Protein AF-A0A1M6ML22-F1 (afdb_monomer)

Nearest PDB structures (foldseek):
  6u8t-assembly1_A  TM=3.035E-01  e=8.653E+00  Pasteurella multocida subsp. multocida str. Pm70

Sequence (42 aa):
MALVGQNKITIDEFYKLRQKSDALLEFIDGLVYMSPSPSTKH

Solvent-accessible surface area (backbone atoms only — not comparable to full-atom values): 2912 Å² total; per-residue (Å²): 133,86,82,78,68,90,73,64,49,51,72,70,54,47,53,58,50,53,74,76,40,97,65,59,70,44,81,54,98,40,41,81,45,71,62,73,80,85,52,97,77,120

Radius of gyration: 12.16 Å; Cα contacts (8 Å, |Δi|>4): 31; chains: 1; bounding box: 26×20×32 Å

Mean predicted aligned error: 7.63 Å

InterPro domains:
  IPR012296 Nuclease, putative, TT1808 [G3DSA:3.90.1570.10] (4-42)

Organism: NCBI:txid1121302

Structure (mmCIF, N/CA/C/O backbone):
data_AF-A0A1M6ML22-F1
#
_entry.id   AF-A0A1M6ML22-F1
#
loop_
_atom_site.group_PDB
_atom_site.id
_atom_site.type_symbol
_atom_site.label_atom_id
_atom_site.label_alt_id
_atom_site.label_comp_id
_atom_site.label_asym_id
_atom_site.label_entity_id
_atom_site.label_seq_id
_atom_site.pdbx_PDB_ins_code
_atom_site.Cartn_x
_atom_site.Cartn_y
_atom_site.Cartn_z
_atom_site.occupancy
_atom_site.B_iso_or_equiv
_atom_site.auth_seq_id
_atom_site.auth_comp_id
_atom_site.auth_asym_id
_atom_site.auth_atom_id
_atom_site.pdbx_PDB_model_num
ATOM 1 N N . MET A 1 1 ? 18.731 -3.537 8.655 1.00 39.09 1 MET A N 1
ATOM 2 C CA . MET A 1 1 ? 17.717 -2.512 8.980 1.00 39.09 1 MET A CA 1
ATOM 3 C C . MET A 1 1 ? 16.704 -3.119 9.938 1.00 39.09 1 MET A C 1
ATOM 5 O O . MET A 1 1 ? 16.200 -4.193 9.639 1.00 39.09 1 MET A O 1
ATOM 9 N N . ALA A 1 2 ? 16.449 -2.497 11.091 1.00 38.34 2 ALA A N 1
ATOM 10 C CA . ALA A 1 2 ? 15.405 -2.951 12.008 1.00 38.34 2 ALA A CA 1
ATOM 11 C C . ALA A 1 2 ? 14.045 -2.443 11.505 1.00 38.34 2 ALA A C 1
ATOM 13 O O . ALA A 1 2 ? 13.849 -1.233 11.393 1.00 38.34 2 ALA A O 1
ATOM 14 N N . LEU A 1 3 ? 13.130 -3.357 11.172 1.00 54.59 3 LEU A N 1
ATOM 15 C CA . LEU A 1 3 ? 11.743 -3.020 10.859 1.00 54.59 3 LEU A CA 1
ATOM 16 C C . LEU A 1 3 ? 11.050 -2.710 12.195 1.00 54.59 3 LEU A C 1
ATOM 18 O O . LEU A 1 3 ? 10.611 -3.612 12.907 1.00 54.59 3 LEU A O 1
ATOM 22 N N . VAL A 1 4 ? 11.082 -1.439 12.597 1.00 50.50 4 VAL A N 1
ATOM 23 C CA . VAL A 1 4 ? 10.441 -0.946 13.822 1.00 50.50 4 VAL A CA 1
ATOM 24 C C . VAL A 1 4 ? 8.952 -1.266 13.742 1.00 50.50 4 VAL A C 1
ATOM 26 O O . VAL A 1 4 ? 8.274 -0.697 12.899 1.00 50.50 4 VAL A O 1
ATOM 29 N N . GLY A 1 5 ? 8.500 -2.188 14.602 1.00 53.62 5 GLY A N 1
ATOM 30 C CA . GLY A 1 5 ? 7.106 -2.477 14.9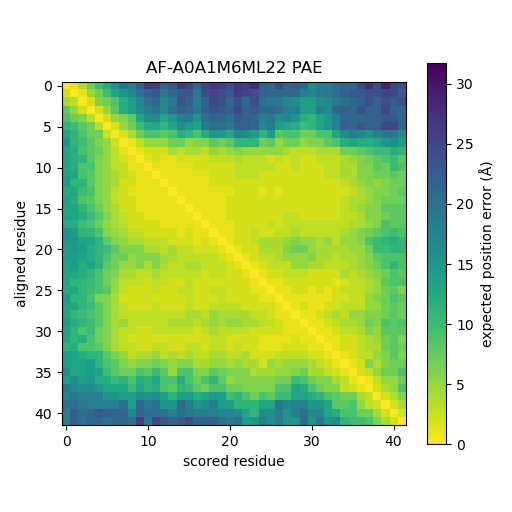55 1.00 53.62 5 GLY A CA 1
ATOM 31 C C . GLY A 1 5 ? 6.149 -2.631 13.776 1.00 53.62 5 GLY A C 1
ATOM 32 O O . GLY A 1 5 ? 5.738 -1.640 13.186 1.00 53.62 5 GLY A O 1
ATOM 33 N N . GLN A 1 6 ? 5.716 -3.860 13.481 1.00 61.38 6 GLN A N 1
ATOM 34 C CA . GLN A 1 6 ? 4.607 -4.123 12.557 1.00 61.38 6 GLN A CA 1
ATOM 35 C C . GLN A 1 6 ? 3.291 -3.523 13.093 1.00 61.38 6 GLN A C 1
ATOM 37 O O . GLN A 1 6 ? 2.402 -4.244 13.544 1.0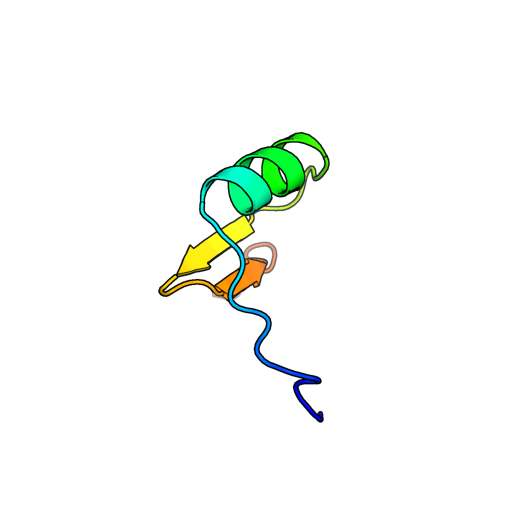0 61.38 6 GLN A O 1
ATOM 42 N N . ASN A 1 7 ? 3.143 -2.201 13.045 1.00 66.19 7 ASN A N 1
ATOM 43 C CA . ASN A 1 7 ? 1.841 -1.564 13.070 1.00 66.19 7 ASN A CA 1
ATOM 44 C C . ASN A 1 7 ? 1.200 -1.909 11.733 1.00 66.19 7 ASN A C 1
ATOM 46 O O . ASN A 1 7 ? 1.456 -1.262 10.719 1.00 66.19 7 ASN A O 1
ATOM 50 N N . LYS A 1 8 ? 0.430 -3.000 11.736 1.00 76.19 8 LYS A N 1
ATOM 51 C CA . LYS A 1 8 ? -0.445 -3.348 10.623 1.00 76.19 8 LYS A CA 1
ATOM 52 C C . LYS A 1 8 ? -1.377 -2.167 10.417 1.00 76.19 8 LYS A C 1
ATOM 54 O O . LYS A 1 8 ? -2.135 -1.822 11.321 1.00 76.19 8 LYS A O 1
ATOM 59 N N . ILE A 1 9 ? -1.272 -1.532 9.263 1.00 86.81 9 ILE A N 1
ATOM 60 C CA . ILE A 1 9 ? -2.133 -0.410 8.923 1.00 86.81 9 ILE A CA 1
ATOM 61 C C . ILE A 1 9 ? -3.443 -0.942 8.346 1.00 86.81 9 ILE A C 1
ATOM 63 O O . ILE A 1 9 ? -3.486 -1.981 7.680 1.00 86.81 9 ILE A O 1
ATOM 67 N N . THR A 1 10 ? -4.530 -0.241 8.630 1.00 90.00 10 THR A N 1
ATOM 68 C CA . THR A 1 10 ? -5.843 -0.575 8.075 1.00 90.00 10 THR A CA 1
ATOM 69 C C . THR A 1 10 ? -5.951 -0.129 6.618 1.00 90.00 10 THR A C 1
ATOM 71 O O . THR A 1 10 ? -5.221 0.751 6.155 1.00 90.00 10 THR A O 1
ATOM 74 N N . ILE A 1 11 ? -6.900 -0.707 5.879 1.00 89.75 11 ILE A N 1
ATOM 75 C CA . ILE A 1 11 ? -7.146 -0.315 4.486 1.00 89.75 11 ILE A CA 1
ATOM 76 C C . ILE A 1 11 ? -7.567 1.163 4.369 1.00 89.75 11 ILE 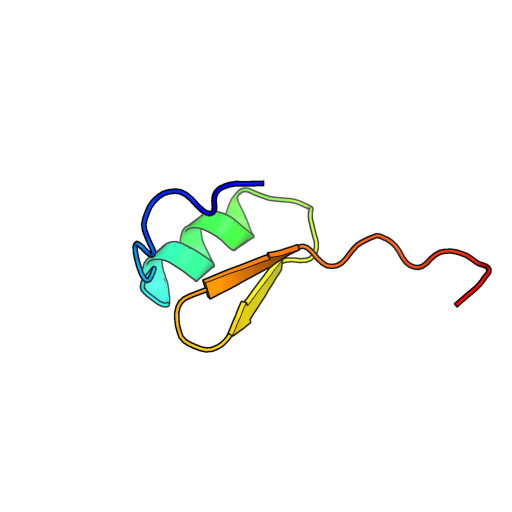A C 1
ATOM 78 O O . ILE A 1 11 ? -7.176 1.853 3.429 1.00 89.75 11 ILE A O 1
ATOM 82 N N . ASP A 1 12 ? -8.298 1.691 5.353 1.00 92.06 12 ASP A N 1
ATOM 83 C CA . ASP A 1 12 ? -8.686 3.103 5.399 1.00 92.06 12 ASP A CA 1
ATOM 84 C C . ASP A 1 12 ? -7.483 4.036 5.585 1.00 92.06 12 ASP A C 1
ATOM 86 O O . ASP A 1 12 ? -7.390 5.091 4.950 1.00 92.06 12 ASP A O 1
ATOM 90 N N . GLU A 1 13 ? -6.534 3.655 6.443 1.00 91.06 13 GLU A N 1
ATOM 91 C CA . GLU A 1 13 ? -5.279 4.390 6.617 1.00 91.06 13 GLU A CA 1
ATOM 92 C C . GLU A 1 13 ? -4.422 4.338 5.354 1.00 91.06 13 GLU A C 1
ATOM 94 O O . GLU A 1 13 ? -3.863 5.365 4.960 1.00 91.06 13 GLU A O 1
ATOM 99 N N . PHE A 1 14 ? -4.385 3.188 4.675 1.00 92.31 14 PHE A N 1
ATOM 100 C CA . PHE A 1 14 ? -3.734 3.059 3.376 1.00 92.31 14 PHE A CA 1
ATOM 101 C C . PHE A 1 14 ? -4.312 4.040 2.350 1.00 92.31 14 PHE A C 1
ATOM 103 O O . PHE A 1 14 ? -3.549 4.755 1.701 1.00 92.31 14 PHE A O 1
ATOM 110 N N . TYR A 1 15 ? -5.640 4.142 2.222 1.00 92.25 15 TYR A N 1
ATOM 111 C CA . TYR A 1 15 ? -6.253 5.077 1.272 1.00 92.25 15 TYR A CA 1
ATOM 112 C C . TYR A 1 15 ? -5.914 6.539 1.583 1.00 92.25 15 TYR A C 1
ATOM 114 O O . TYR A 1 15 ? -5.620 7.309 0.667 1.00 92.25 15 TYR A O 1
ATOM 122 N N . LYS A 1 16 ? -5.882 6.921 2.866 1.00 93.19 16 LYS A N 1
ATOM 123 C CA . LYS A 1 16 ? -5.457 8.268 3.286 1.00 93.19 16 LYS A CA 1
ATOM 124 C C . LYS A 1 16 ? -3.985 8.538 2.973 1.00 93.19 16 LYS A C 1
ATOM 126 O O . LYS A 1 16 ? -3.645 9.655 2.589 1.00 93.19 16 LYS A O 1
ATOM 131 N N . LEU A 1 17 ? -3.116 7.542 3.147 1.00 89.81 17 LEU A N 1
ATOM 132 C CA . LEU A 1 17 ? -1.693 7.626 2.801 1.00 89.81 17 LEU A CA 1
ATOM 133 C C . LEU A 1 17 ? -1.494 7.762 1.290 1.00 89.81 17 LEU A C 1
ATOM 135 O O . LEU A 1 17 ? -0.777 8.656 0.849 1.00 89.81 17 LEU A O 1
ATOM 139 N N . ARG A 1 18 ? -2.189 6.934 0.506 1.00 89.25 18 ARG A N 1
ATOM 140 C CA . ARG A 1 18 ? -2.158 6.950 -0.960 1.00 89.25 18 ARG A CA 1
ATOM 141 C C . ARG A 1 18 ? -2.601 8.292 -1.538 1.00 89.25 18 ARG A C 1
ATOM 143 O O . ARG A 1 18 ? -2.014 8.748 -2.503 1.00 89.25 18 ARG A O 1
ATOM 150 N N . GLN A 1 19 ? -3.600 8.947 -0.949 1.00 91.12 19 GLN A N 1
ATOM 151 C CA . GLN A 1 19 ? -4.036 10.276 -1.402 1.00 91.12 19 GLN A CA 1
ATOM 152 C C . GLN A 1 19 ? -3.007 11.386 -1.146 1.00 91.12 19 GLN A C 1
ATOM 154 O O . GLN A 1 19 ? -3.037 12.408 -1.821 1.00 91.12 19 GLN A O 1
ATOM 159 N N . LYS A 1 20 ? -2.124 11.217 -0.155 1.00 91.12 20 LYS A N 1
ATOM 160 C CA . LYS A 1 20 ? -1.121 12.222 0.236 1.00 91.12 20 LYS A CA 1
ATOM 161 C C . LYS A 1 20 ? 0.237 12.024 -0.435 1.00 91.12 20 LYS A C 1
ATOM 163 O O . LYS A 1 20 ? 1.142 12.815 -0.187 1.00 91.12 20 LYS A O 1
ATOM 168 N N . SER A 1 21 ? 0.406 10.955 -1.207 1.00 85.75 21 SER A N 1
ATOM 169 C CA . SER A 1 21 ? 1.685 10.566 -1.787 1.00 85.75 21 SER A CA 1
ATOM 170 C C . SER A 1 21 ? 1.552 10.395 -3.292 1.00 85.75 21 SER A C 1
ATOM 172 O O . SER A 1 21 ? 0.678 9.675 -3.759 1.00 85.75 21 SER A O 1
ATOM 174 N N . ASP A 1 22 ? 2.469 11.002 -4.040 1.00 86.00 22 ASP A N 1
ATOM 175 C CA . ASP A 1 22 ? 2.597 10.795 -5.487 1.00 86.00 22 ASP A CA 1
ATOM 176 C C . ASP A 1 22 ? 3.363 9.503 -5.838 1.00 86.00 22 ASP A C 1
ATOM 17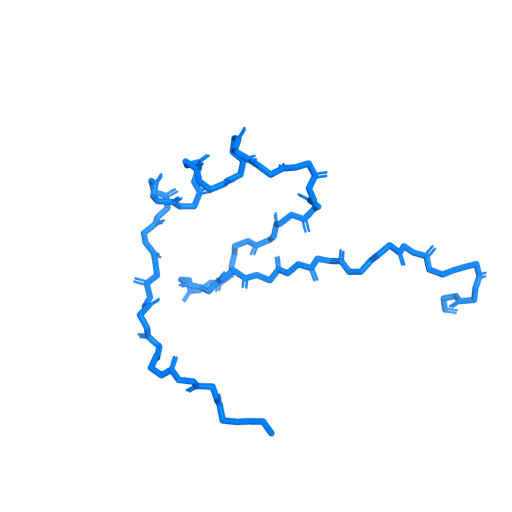8 O O . ASP A 1 22 ? 3.545 9.177 -7.011 1.00 86.00 22 ASP A O 1
ATOM 182 N N . ALA A 1 23 ? 3.845 8.763 -4.832 1.00 84.94 23 ALA A N 1
ATOM 183 C CA . ALA A 1 23 ? 4.573 7.515 -5.026 1.00 84.94 23 ALA A CA 1
ATOM 184 C C . ALA A 1 23 ? 3.627 6.331 -5.277 1.00 84.94 23 ALA A C 1
ATOM 186 O O . ALA A 1 23 ? 2.500 6.278 -4.778 1.00 84.94 23 ALA A O 1
ATOM 187 N N . LEU A 1 24 ? 4.113 5.327 -6.013 1.00 87.50 24 LEU A N 1
ATOM 188 C CA . LEU A 1 24 ? 3.367 4.091 -6.229 1.00 87.50 24 LEU A CA 1
ATOM 189 C C . LEU A 1 24 ? 3.424 3.223 -4.962 1.00 87.50 24 LEU A C 1
ATOM 191 O O . LEU A 1 24 ? 4.434 2.576 -4.682 1.00 87.50 24 LEU A O 1
ATOM 195 N N . LEU A 1 25 ? 2.340 3.252 -4.184 1.00 90.56 25 LEU A N 1
ATOM 196 C CA . LEU A 1 25 ? 2.195 2.487 -2.945 1.00 90.56 25 LEU A CA 1
ATOM 197 C C . LEU A 1 25 ? 1.345 1.226 -3.149 1.00 90.56 25 LEU A C 1
ATOM 199 O O . LEU A 1 25 ? 0.257 1.277 -3.735 1.00 90.56 25 LEU A O 1
ATOM 203 N N . GLU A 1 26 ? 1.811 0.121 -2.578 1.00 88.50 26 GLU A N 1
ATOM 204 C CA . GLU A 1 26 ? 1.177 -1.196 -2.595 1.00 88.50 26 GLU A CA 1
ATOM 205 C C . GLU A 1 26 ? 0.799 -1.618 -1.178 1.00 88.50 26 GLU A C 1
ATOM 207 O O . GLU A 1 26 ? 1.590 -1.467 -0.250 1.00 88.50 26 GLU A O 1
ATOM 212 N N . PHE A 1 27 ? -0.411 -2.150 -1.011 1.00 90.69 27 PHE A N 1
ATOM 213 C CA . PHE A 1 27 ? -0.904 -2.658 0.265 1.00 90.69 27 PHE A CA 1
ATOM 214 C C . PHE A 1 27 ? -1.001 -4.179 0.214 1.00 90.69 27 PHE A C 1
ATOM 216 O O . PHE A 1 27 ? -1.777 -4.714 -0.578 1.00 90.69 27 PHE A O 1
ATOM 223 N N . ILE A 1 28 ? -0.223 -4.864 1.051 1.00 89.75 28 ILE A N 1
ATOM 224 C CA . ILE A 1 28 ? -0.141 -6.329 1.084 1.00 89.75 28 ILE A CA 1
ATOM 225 C C . ILE A 1 28 ? -0.148 -6.775 2.548 1.00 89.75 28 ILE A C 1
ATOM 227 O O . ILE A 1 28 ? 0.722 -6.382 3.319 1.00 89.75 28 ILE A O 1
ATOM 231 N N . ASP A 1 29 ? -1.150 -7.560 2.949 1.00 86.31 29 ASP A N 1
ATOM 232 C CA . ASP A 1 29 ? -1.285 -8.150 4.294 1.00 86.31 29 ASP A CA 1
ATOM 233 C C . ASP A 1 29 ? -1.166 -7.167 5.480 1.00 86.31 29 ASP A C 1
ATOM 235 O O . ASP A 1 29 ? -0.673 -7.507 6.560 1.00 86.31 29 ASP A O 1
ATOM 239 N N . GLY A 1 30 ? -1.647 -5.930 5.309 1.00 86.00 30 GLY A N 1
ATOM 240 C CA . GLY A 1 30 ? -1.557 -4.888 6.343 1.00 86.00 30 GLY A CA 1
ATOM 241 C C . GLY A 1 30 ? -0.233 -4.121 6.347 1.00 86.00 30 GLY A C 1
ATOM 242 O O . GLY A 1 30 ? 0.012 -3.334 7.262 1.00 86.00 30 GLY A O 1
ATOM 243 N N . LEU A 1 31 ? 0.619 -4.341 5.346 1.00 87.38 31 LEU A N 1
ATOM 244 C CA . LEU A 1 31 ? 1.880 -3.639 5.136 1.00 87.38 31 LEU A CA 1
ATOM 245 C C . LEU A 1 31 ? 1.785 -2.747 3.897 1.00 87.38 31 LEU A C 1
ATOM 247 O O . LEU A 1 31 ? 1.095 -3.078 2.933 1.00 87.38 31 LEU A O 1
ATOM 251 N N . VAL A 1 32 ? 2.501 -1.622 3.926 1.00 88.31 32 VAL A N 1
ATOM 252 C CA . VAL A 1 32 ? 2.640 -0.729 2.770 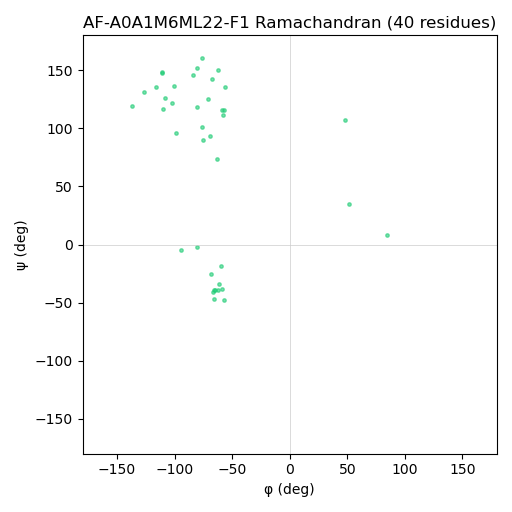1.00 88.31 32 VAL A CA 1
ATOM 253 C C . VAL A 1 32 ? 4.048 -0.840 2.225 1.00 88.31 32 VAL A C 1
ATOM 255 O O . VAL A 1 32 ? 5.017 -0.626 2.953 1.00 88.31 32 VAL A O 1
ATOM 258 N N . TYR A 1 33 ? 4.145 -1.117 0.934 1.00 87.56 33 TYR A N 1
ATOM 259 C CA . TYR A 1 33 ? 5.385 -1.111 0.178 1.00 87.56 33 TYR A CA 1
ATOM 260 C C . TYR A 1 33 ? 5.372 0.049 -0.809 1.00 87.56 33 TYR A C 1
ATOM 262 O O . TYR A 1 33 ? 4.324 0.435 -1.324 1.00 87.56 33 TYR A O 1
ATOM 270 N N . MET A 1 34 ? 6.544 0.617 -1.071 1.00 88.44 34 MET A N 1
ATOM 271 C CA . MET A 1 34 ? 6.728 1.577 -2.152 1.00 88.44 34 MET A CA 1
ATOM 272 C C . MET A 1 34 ? 7.390 0.843 -3.309 1.00 88.44 34 MET A C 1
ATOM 274 O O . MET A 1 34 ? 8.489 0.309 -3.136 1.00 88.44 34 MET A O 1
ATOM 278 N N . SER A 1 35 ? 6.747 0.826 -4.475 1.00 83.25 35 SER A N 1
ATOM 279 C CA . SER A 1 35 ? 7.407 0.310 -5.667 1.00 83.25 35 SER A CA 1
ATOM 280 C C . SER A 1 35 ? 8.487 1.307 -6.081 1.00 83.25 35 SER A C 1
ATOM 282 O O . SER A 1 35 ?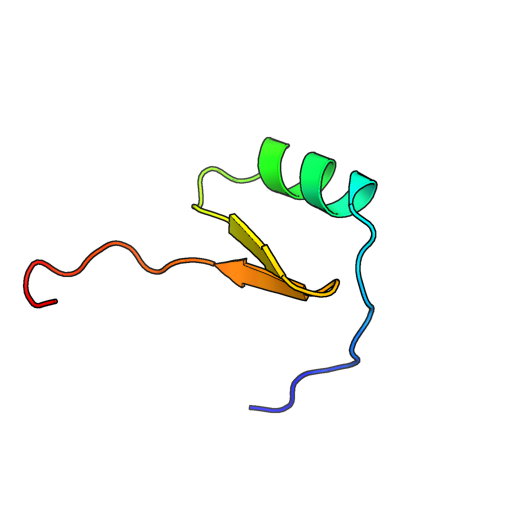 8.183 2.490 -6.278 1.00 83.25 35 SER A O 1
ATOM 284 N N . PRO A 1 36 ? 9.749 0.874 -6.225 1.00 81.06 36 PRO A N 1
ATOM 285 C CA . PRO A 1 36 ? 10.763 1.727 -6.816 1.00 81.06 36 PRO A CA 1
ATOM 286 C C . PRO A 1 36 ? 10.365 2.058 -8.257 1.00 81.06 36 PRO A C 1
ATOM 288 O O . PRO A 1 36 ? 9.697 1.267 -8.931 1.00 81.06 36 PRO A O 1
ATOM 291 N N . SER A 1 37 ? 10.782 3.229 -8.741 1.00 76.62 37 SER A N 1
ATOM 292 C CA . SER A 1 37 ? 10.629 3.563 -10.154 1.00 76.62 37 SER A CA 1
ATOM 293 C C . SER A 1 37 ? 11.304 2.482 -11.002 1.00 76.62 37 SER A C 1
ATOM 295 O O . SER A 1 37 ? 12.429 2.086 -10.674 1.00 76.62 37 SER A O 1
ATOM 297 N N . PRO A 1 38 ? 10.658 2.006 -12.079 1.00 74.62 38 PRO A N 1
ATOM 298 C CA . PRO A 1 38 ? 11.250 0.998 -12.939 1.00 74.62 38 PRO A CA 1
ATOM 299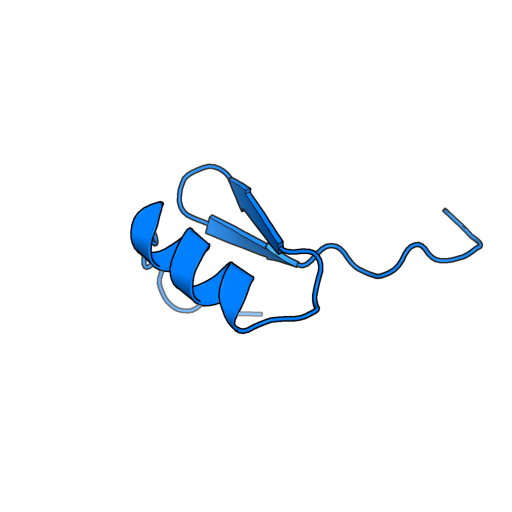 C C . PRO A 1 38 ? 12.571 1.537 -13.491 1.00 74.62 38 PRO A C 1
ATOM 301 O O . PRO A 1 38 ? 12.610 2.542 -14.201 1.00 74.62 38 PRO A O 1
ATOM 304 N N . SER A 1 39 ? 13.673 0.888 -13.122 1.00 79.06 39 SER A N 1
ATOM 305 C CA . SER A 1 39 ? 14.962 1.111 -13.767 1.00 79.06 39 SER A CA 1
ATOM 306 C C . SER A 1 39 ? 14.865 0.586 -15.197 1.00 79.06 39 SER A C 1
ATOM 308 O O . SER A 1 39 ? 14.265 -0.457 -15.442 1.00 79.06 39 SER A O 1
ATOM 310 N N . THR A 1 40 ? 15.486 1.275 -16.154 1.00 72.88 40 THR A N 1
ATOM 311 C CA . THR A 1 40 ? 15.578 0.804 -17.550 1.00 72.88 40 THR A CA 1
ATOM 312 C C . THR A 1 40 ? 16.286 -0.547 -17.677 1.00 72.88 40 THR A C 1
ATOM 314 O O . THR A 1 40 ? 16.135 -1.231 -18.685 1.00 72.88 40 THR A O 1
ATOM 317 N N . LYS A 1 41 ? 17.041 -0.944 -16.647 1.00 67.81 41 LYS A N 1
ATOM 318 C CA . LYS A 1 41 ? 17.478 -2.320 -16.415 1.00 67.81 41 LYS A CA 1
ATOM 319 C C . LYS A 1 41 ? 16.540 -2.939 -15.385 1.00 67.81 41 LYS A C 1
ATOM 321 O O . LYS A 1 41 ? 16.731 -2.698 -14.191 1.00 67.81 41 LYS A O 1
ATOM 326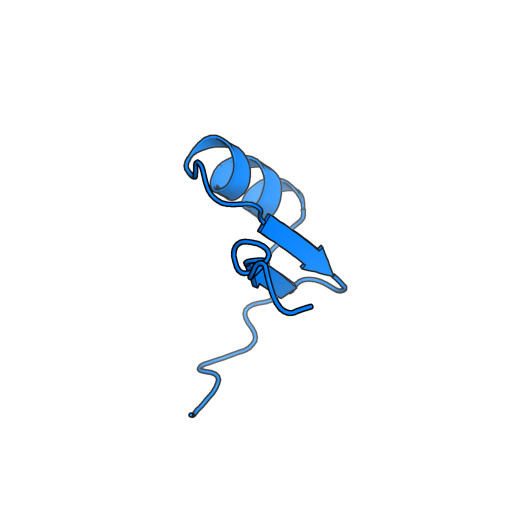 N N . HIS A 1 42 ? 15.533 -3.655 -15.863 1.00 57.09 42 HIS A N 1
ATOM 327 C CA . HIS A 1 42 ? 14.697 -4.529 -15.049 1.00 57.09 42 HIS A CA 1
ATOM 328 C C . HIS A 1 42 ? 15.248 -5.958 -15.079 1.00 57.09 42 HIS A C 1
ATOM 330 O O . HIS A 1 42 ? 15.883 -6.313 -16.100 1.00 57.09 42 HIS A O 1
#

pLDDT: mean 79.73, std 14.83, range [38.34, 93.19]

Secondary structure (DSSP, 8-state):
-------PPPHHHHHHHHHT--S-EEEETTEEEEPPP--S--

Fol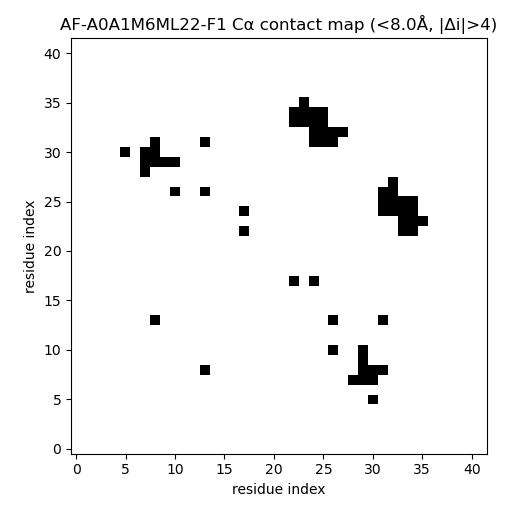dseek 3Di:
DDPPDLPQADPVVVVVVVVVDPFDWDHDPSDIDTDDDDDPPD